Protein AF-A0A7X9HTY6-F1 (afdb_monomer_lite)

Foldseek 3Di:
DDDDDDPQPKAFPDFDLRKTWIAGPNDIDIDFDDALLSRLQRVCVVCVVVVVVVVVVVCVVCVPPDPCPVVVVCVVCVVVDPVSVVSSPVND

Structure (mmCIF, N/CA/C/O backbone):
data_AF-A0A7X9HTY6-F1
#
_entry.id   AF-A0A7X9HTY6-F1
#
loop_
_atom_site.group_PDB
_atom_site.id
_atom_site.type_symbol
_atom_site.label_atom_id
_atom_site.label_alt_id
_atom_site.label_comp_id
_atom_site.label_asym_id
_atom_site.label_entity_id
_atom_site.label_seq_id
_atom_site.pdbx_PDB_ins_code
_atom_site.Cartn_x
_atom_site.Cartn_y
_atom_site.Cartn_z
_atom_site.occupancy
_atom_site.B_iso_or_equiv
_atom_site.auth_seq_id
_atom_site.auth_comp_id
_atom_site.auth_asym_id
_atom_site.auth_atom_id
_atom_site.pdbx_PDB_model_num
ATOM 1 N N . MET A 1 1 ? -12.339 -29.410 31.669 1.00 46.28 1 MET A N 1
ATOM 2 C CA . MET A 1 1 ? -11.679 -28.999 30.414 1.00 46.28 1 MET A CA 1
ATOM 3 C C . MET A 1 1 ? -12.205 -27.607 30.123 1.00 46.28 1 MET A C 1
ATOM 5 O O . MET A 1 1 ? -13.302 -27.462 29.611 1.00 46.28 1 MET A O 1
ATOM 9 N N . ILE A 1 2 ? -11.535 -26.638 30.735 1.00 43.00 2 ILE A N 1
ATOM 10 C CA . ILE A 1 2 ? -12.057 -25.321 31.104 1.00 43.00 2 ILE A CA 1
ATOM 11 C C . ILE A 1 2 ? -11.737 -24.369 29.950 1.00 43.00 2 ILE A C 1
ATOM 13 O O . ILE A 1 2 ? -10.576 -24.275 29.565 1.00 43.00 2 ILE A O 1
ATOM 17 N N . ASP A 1 3 ? -12.769 -23.754 29.377 1.00 45.88 3 ASP A N 1
ATOM 18 C CA . ASP A 1 3 ? -12.738 -22.487 28.635 1.00 45.88 3 ASP A CA 1
ATOM 19 C C . ASP A 1 3 ? -11.497 -22.206 27.768 1.00 45.88 3 ASP A C 1
ATOM 21 O O . ASP A 1 3 ? -10.811 -21.196 27.941 1.00 45.88 3 ASP A O 1
ATOM 25 N N . MET A 1 4 ? -11.217 -23.057 26.774 1.00 43.91 4 MET A N 1
ATOM 26 C CA . MET A 1 4 ? -10.282 -22.669 25.716 1.00 43.91 4 MET A CA 1
ATOM 27 C C . MET A 1 4 ? -10.920 -21.588 24.828 1.00 43.91 4 MET A C 1
ATOM 29 O O . MET A 1 4 ? -11.626 -21.872 23.866 1.00 43.91 4 MET A O 1
ATOM 33 N N . VAL A 1 5 ? -10.572 -20.346 25.172 1.00 50.72 5 VAL A N 1
ATOM 34 C CA . VAL A 1 5 ? -10.392 -19.191 24.281 1.00 50.72 5 VAL A CA 1
ATOM 35 C C . VAL A 1 5 ? -11.675 -18.554 23.725 1.00 50.72 5 VAL A C 1
ATOM 37 O O . VAL A 1 5 ? -12.001 -18.663 22.548 1.00 50.72 5 VAL A O 1
ATOM 40 N N . LYS A 1 6 ? -12.355 -17.759 24.556 1.00 51.47 6 LYS A N 1
ATOM 41 C CA . LYS A 1 6 ? -13.104 -16.579 24.087 1.00 51.47 6 LYS A CA 1
ATOM 42 C C . LYS A 1 6 ? -12.590 -15.346 24.810 1.00 51.47 6 LYS A C 1
ATOM 44 O O . LYS A 1 6 ? -13.223 -14.836 25.725 1.00 51.47 6 LYS A O 1
ATOM 49 N N . ASN A 1 7 ? -11.410 -14.896 24.407 1.00 56.78 7 ASN A N 1
ATOM 50 C CA . ASN A 1 7 ? -10.945 -13.557 24.731 1.00 56.78 7 ASN A CA 1
ATOM 51 C C . ASN A 1 7 ? -10.621 -12.869 23.405 1.00 56.78 7 ASN A C 1
ATOM 53 O O . ASN A 1 7 ? -9.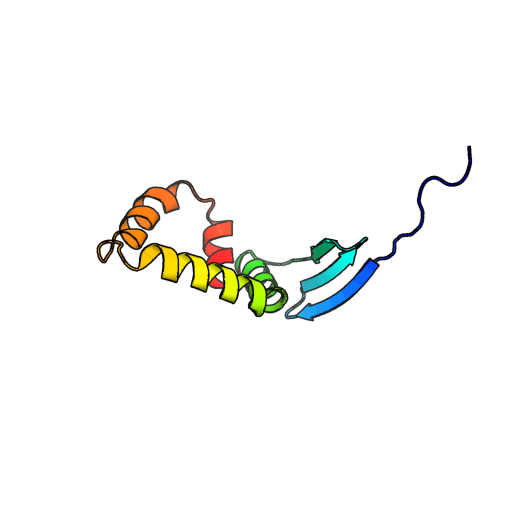463 -12.714 23.029 1.00 56.78 7 ASN A O 1
ATOM 57 N N . ASP A 1 8 ? -11.667 -12.538 22.645 1.00 67.25 8 ASP A N 1
ATOM 58 C CA . ASP A 1 8 ? -11.534 -11.786 21.399 1.00 67.25 8 ASP A CA 1
ATOM 59 C C . ASP A 1 8 ? -11.185 -10.329 21.737 1.00 67.25 8 ASP A C 1
ATOM 61 O O . ASP A 1 8 ? -12.012 -9.424 21.630 1.00 67.25 8 ASP A O 1
ATOM 65 N N . ASN A 1 9 ? -9.945 -10.094 22.173 1.00 83.75 9 ASN A N 1
ATOM 66 C CA . ASN A 1 9 ? -9.368 -8.762 22.340 1.00 83.75 9 ASN A CA 1
ATOM 67 C C . ASN A 1 9 ? -9.098 -8.159 20.956 1.00 83.75 9 ASN A C 1
ATOM 69 O O . ASN A 1 9 ? -7.951 -8.044 20.521 1.00 83.75 9 ASN A O 1
ATOM 73 N N . ILE A 1 10 ? -10.175 -7.826 20.245 1.00 92.00 10 ILE A N 1
ATOM 74 C CA . ILE A 1 10 ? -10.149 -7.149 18.953 1.00 92.00 10 ILE A CA 1
ATOM 75 C C . ILE A 1 10 ? -10.416 -5.669 19.196 1.00 92.00 10 ILE A C 1
ATOM 77 O O . ILE A 1 10 ? -11.494 -5.274 19.644 1.00 92.00 10 ILE A O 1
ATOM 81 N N . LYS A 1 11 ? -9.445 -4.831 18.851 1.00 94.19 11 LYS A N 1
ATOM 82 C CA . LYS A 1 11 ? -9.555 -3.377 18.922 1.00 94.19 11 LYS A CA 1
ATOM 83 C C . LYS A 1 11 ? -9.604 -2.799 17.518 1.00 94.19 11 LYS A C 1
ATOM 85 O O . LYS A 1 11 ? -8.745 -3.089 16.696 1.00 94.19 11 LYS A O 1
ATOM 90 N N . ILE A 1 12 ? -10.572 -1.926 17.252 1.00 95.88 12 ILE A N 1
ATOM 91 C CA . ILE A 1 12 ? -10.550 -1.104 16.038 1.00 95.88 12 ILE A CA 1
ATOM 92 C C . ILE A 1 12 ? -9.503 -0.007 16.227 1.00 95.88 12 ILE A C 1
ATOM 94 O O . ILE A 1 12 ? -9.617 0.808 17.141 1.00 95.88 12 ILE A O 1
ATOM 98 N N . VAL A 1 13 ? -8.497 0.015 15.358 1.00 96.38 13 VAL A N 1
ATOM 99 C CA . VAL A 1 13 ? -7.429 1.021 15.361 1.00 96.38 13 VAL A CA 1
ATOM 100 C C . VAL A 1 13 ? -7.822 2.205 14.485 1.00 96.38 13 VAL A C 1
ATOM 102 O O . VAL A 1 13 ? -7.719 3.352 14.912 1.00 96.38 13 VAL A O 1
ATOM 105 N N . SER A 1 14 ? -8.302 1.946 13.266 1.00 96.69 14 SER A N 1
ATOM 106 C CA . SER A 1 14 ? -8.729 3.000 12.343 1.00 96.69 14 SER A CA 1
ATOM 107 C C . SER A 1 14 ? -9.725 2.488 11.298 1.00 96.69 14 SER A C 1
ATOM 109 O O . SER A 1 14 ? -9.878 1.286 11.074 1.00 96.69 14 SER A O 1
ATOM 111 N N . LYS A 1 15 ? -10.439 3.423 10.663 1.00 97.19 15 LYS A N 1
ATOM 112 C CA . LYS A 1 15 ? -11.318 3.174 9.515 1.00 97.19 15 LYS A CA 1
ATOM 113 C C . LYS A 1 15 ? -11.041 4.229 8.453 1.00 97.19 15 LYS A C 1
ATOM 115 O O . LYS A 1 15 ? -11.059 5.422 8.767 1.00 97.19 15 LYS A O 1
ATOM 120 N N . LYS A 1 16 ? -10.795 3.808 7.214 1.00 95.19 16 LYS A N 1
ATOM 121 C CA . LYS A 1 16 ? -10.510 4.697 6.078 1.00 95.19 16 LYS A CA 1
ATOM 122 C C . LYS A 1 16 ? -11.101 4.106 4.810 1.00 95.19 16 LYS A C 1
ATOM 124 O O . LYS A 1 16 ? -10.956 2.915 4.568 1.00 95.19 16 LYS A O 1
ATOM 129 N N . SER A 1 17 ? -11.778 4.940 4.023 1.00 92.00 17 SER A N 1
ATOM 130 C CA . SER A 1 17 ? -12.213 4.603 2.658 1.00 92.00 17 SER A CA 1
ATOM 131 C C . SER A 1 17 ? -13.005 3.290 2.527 1.00 92.00 17 SER A C 1
ATOM 133 O O . SER A 1 17 ? -12.950 2.632 1.498 1.00 92.00 17 SER A O 1
ATOM 135 N N . GLY A 1 18 ? -13.730 2.887 3.578 1.00 92.62 18 GLY A N 1
ATOM 136 C CA . GLY A 1 18 ? -14.495 1.634 3.621 1.00 92.62 18 GLY A CA 1
ATOM 137 C C . GLY A 1 18 ? -13.756 0.418 4.199 1.00 92.62 18 GLY A C 1
ATOM 138 O O . GLY A 1 18 ? -14.422 -0.571 4.508 1.00 92.62 18 GLY A O 1
ATOM 139 N N . GLY A 1 19 ? -12.440 0.511 4.410 1.00 97.31 19 GLY A N 1
ATOM 140 C CA . GLY A 1 19 ? -11.612 -0.496 5.075 1.00 97.31 19 GLY A CA 1
ATOM 141 C C . GLY A 1 19 ? -11.444 -0.246 6.578 1.00 97.31 19 GLY A C 1
ATOM 142 O O . GLY A 1 19 ? -11.716 0.850 7.090 1.00 97.31 19 GLY A O 1
ATOM 143 N N . VAL A 1 20 ? -10.988 -1.275 7.296 1.00 98.19 20 VAL A N 1
ATOM 144 C CA . VAL A 1 20 ? -10.799 -1.249 8.755 1.00 98.19 20 VAL A CA 1
ATOM 145 C C . VAL A 1 20 ? -9.437 -1.823 9.126 1.00 98.19 20 VAL A C 1
ATOM 147 O O . VAL A 1 20 ? -9.102 -2.920 8.691 1.00 98.19 20 VAL A O 1
ATOM 150 N N . LEU A 1 21 ? -8.690 -1.117 9.975 1.00 97.75 21 LEU A N 1
ATOM 151 C CA . LEU A 1 21 ? -7.519 -1.652 10.663 1.00 97.75 21 LEU A CA 1
ATOM 152 C C . LEU A 1 21 ? -7.914 -2.056 12.083 1.00 97.75 21 LEU A C 1
ATOM 154 O O . LEU A 1 21 ? -8.476 -1.259 12.842 1.00 97.75 21 LEU A O 1
ATOM 158 N N . LEU A 1 22 ? -7.598 -3.293 12.433 1.00 97.06 22 LEU A N 1
ATOM 159 C CA . LEU A 1 22 ? -7.818 -3.909 13.729 1.00 97.06 22 LEU A CA 1
ATOM 160 C C . LEU A 1 22 ? -6.480 -4.281 14.370 1.00 97.06 22 LEU A C 1
ATOM 162 O O . LEU A 1 22 ? -5.487 -4.504 13.681 1.00 97.06 22 LEU A O 1
ATOM 166 N N . GLU A 1 23 ? -6.491 -4.416 15.687 1.00 95.50 23 GLU A N 1
ATOM 167 C CA . GLU A 1 23 ? -5.448 -5.071 16.463 1.00 95.50 23 GLU A CA 1
ATOM 168 C C . GLU A 1 23 ? -6.078 -6.249 17.205 1.00 95.50 23 GLU A C 1
ATOM 170 O O . GLU A 1 23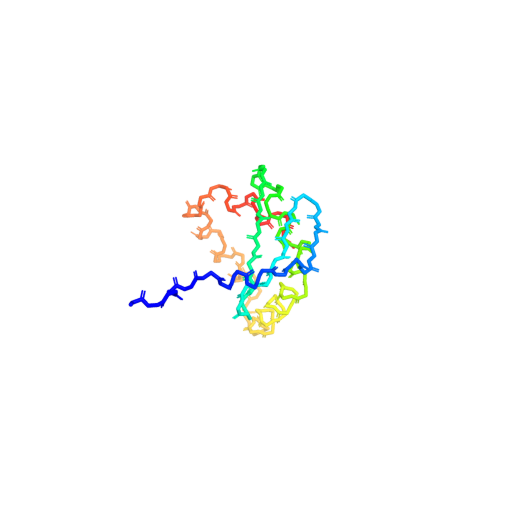 ? -7.072 -6.073 17.913 1.00 95.50 23 GLU A O 1
ATOM 175 N N . LYS A 1 24 ? -5.525 -7.446 17.015 1.00 92.88 24 LYS A N 1
ATOM 176 C CA . LYS A 1 24 ? -5.917 -8.667 17.718 1.00 92.88 24 LYS A CA 1
ATOM 177 C C . LYS A 1 24 ? -4.671 -9.284 18.327 1.00 92.88 24 LYS A C 1
ATOM 179 O O . LYS A 1 24 ? -3.763 -9.656 17.594 1.00 92.88 24 LYS A O 1
ATOM 184 N N . GLU A 1 25 ? -4.624 -9.366 19.656 1.00 91.12 25 GLU A N 1
ATOM 185 C CA . GLU A 1 25 ? -3.510 -10.003 20.387 1.00 91.12 25 GLU A CA 1
ATOM 186 C C . GLU A 1 25 ? -2.129 -9.430 19.992 1.00 91.12 25 GLU A C 1
ATOM 188 O O . GLU A 1 25 ? -1.148 -10.153 19.846 1.00 91.12 25 GLU A O 1
ATOM 193 N N . GLY A 1 26 ? -2.062 -8.109 19.780 1.00 90.44 26 GLY A N 1
ATOM 194 C CA . GLY A 1 26 ? -0.850 -7.399 19.350 1.00 90.44 26 GLY A CA 1
ATOM 195 C C . GLY A 1 26 ? -0.544 -7.483 17.848 1.00 90.44 26 GLY A C 1
ATOM 196 O O . GLY A 1 26 ? 0.413 -6.863 17.387 1.00 90.44 26 GLY A O 1
ATOM 197 N N . GLN A 1 27 ? -1.351 -8.202 17.064 1.00 93.19 27 GLN A N 1
ATOM 198 C CA . GLN A 1 27 ? -1.207 -8.302 15.615 1.00 93.19 27 GLN A CA 1
ATOM 199 C C . GLN A 1 27 ? -2.164 -7.354 14.888 1.00 93.19 27 GLN A C 1
ATOM 201 O O . GLN A 1 27 ? -3.359 -7.304 15.180 1.00 93.19 27 GLN A O 1
ATOM 206 N N . LYS A 1 28 ? -1.644 -6.621 13.898 1.00 93.94 28 LYS A N 1
ATOM 207 C CA . LYS A 1 28 ? -2.454 -5.787 13.004 1.00 93.94 28 LYS A CA 1
ATOM 208 C C . LYS A 1 28 ? -3.186 -6.655 11.980 1.00 93.94 28 LYS A C 1
ATOM 210 O O . LYS A 1 28 ? -2.571 -7.500 11.335 1.00 93.94 28 LYS A O 1
ATOM 215 N N . VAL A 1 29 ? -4.480 -6.408 11.800 1.00 95.81 29 VAL A N 1
ATOM 216 C CA . VAL A 1 29 ? -5.331 -7.080 10.809 1.00 95.81 29 VAL A CA 1
ATOM 217 C C . VAL A 1 29 ? -6.084 -6.019 10.017 1.00 95.81 29 VAL A C 1
ATOM 219 O O . VAL A 1 29 ? -6.775 -5.192 10.606 1.00 95.81 29 VAL A O 1
ATOM 222 N N . ILE A 1 30 ? -5.976 -6.038 8.690 1.00 96.75 30 ILE A N 1
ATOM 223 C CA . ILE A 1 30 ? -6.774 -5.168 7.81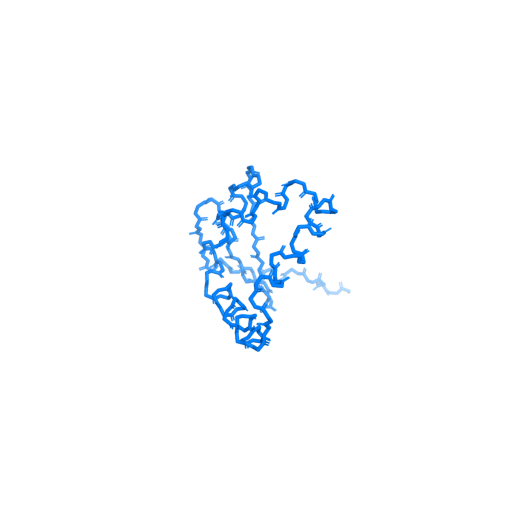8 1.00 96.75 30 ILE A CA 1
ATOM 224 C C . ILE A 1 30 ? -7.930 -5.950 7.202 1.00 96.75 30 ILE A C 1
ATOM 226 O O . ILE A 1 30 ? -7.764 -7.075 6.737 1.00 96.75 30 ILE A O 1
ATOM 230 N N . LEU A 1 31 ? -9.107 -5.337 7.196 1.00 97.69 31 LEU A N 1
ATOM 231 C CA . LEU A 1 31 ? -10.280 -5.822 6.481 1.00 97.69 31 LEU A CA 1
ATOM 232 C C . LEU A 1 31 ? -10.538 -4.870 5.317 1.00 97.69 31 LEU A C 1
ATOM 234 O O . LEU A 1 31 ? -10.848 -3.695 5.534 1.00 97.69 31 LEU A O 1
ATOM 238 N N . LEU A 1 32 ? -10.393 -5.389 4.101 1.00 97.88 32 LEU A N 1
ATOM 239 C CA . LEU A 1 32 ? -10.513 -4.649 2.848 1.00 97.88 32 LEU A CA 1
ATOM 240 C C . LEU A 1 32 ? -11.666 -5.215 2.018 1.00 97.88 32 LEU A C 1
ATOM 242 O O . LEU A 1 32 ? -12.001 -6.397 2.136 1.00 97.88 32 LEU A O 1
ATOM 246 N N . LYS A 1 33 ? -12.284 -4.382 1.183 1.00 97.75 33 LYS A N 1
ATOM 247 C CA . LYS A 1 33 ? -13.386 -4.807 0.309 1.00 97.75 33 LYS A CA 1
ATOM 248 C C . LYS A 1 33 ? -13.519 -3.923 -0.925 1.00 97.75 33 LYS A C 1
ATOM 250 O O . LYS A 1 33 ? -13.099 -2.771 -0.904 1.00 97.75 33 LYS A O 1
ATOM 255 N N . GLY A 1 34 ? -14.224 -4.431 -1.931 1.00 97.25 34 GLY A N 1
ATOM 256 C CA . GLY A 1 34 ? -14.550 -3.698 -3.154 1.00 97.25 34 GLY A CA 1
ATOM 257 C C . GLY A 1 34 ? -13.781 -4.220 -4.361 1.00 97.25 34 GLY A C 1
ATOM 258 O O . GLY A 1 34 ? -13.307 -5.357 -4.367 1.00 97.25 34 GLY A O 1
ATOM 259 N N . SER A 1 35 ? -13.699 -3.388 -5.391 1.00 98.00 35 SER A N 1
ATOM 260 C CA . SER A 1 35 ? -12.855 -3.607 -6.563 1.00 98.00 35 SER A CA 1
ATOM 261 C C . SER A 1 35 ? -11.365 -3.634 -6.188 1.00 98.00 35 SER A C 1
ATOM 263 O O . SER A 1 35 ? -10.984 -3.092 -5.148 1.00 98.00 35 SER A O 1
ATOM 265 N N . PRO A 1 36 ? -10.496 -4.215 -7.033 1.00 98.50 36 PRO A N 1
ATOM 266 C CA . PRO A 1 36 ? -9.055 -4.233 -6.781 1.00 98.50 36 PRO A CA 1
ATOM 267 C C . PRO A 1 36 ? -8.460 -2.844 -6.495 1.00 98.50 36 PRO A C 1
ATOM 269 O O . PRO A 1 36 ? -7.737 -2.669 -5.520 1.00 98.50 36 PRO A O 1
ATOM 272 N N . TYR A 1 37 ? 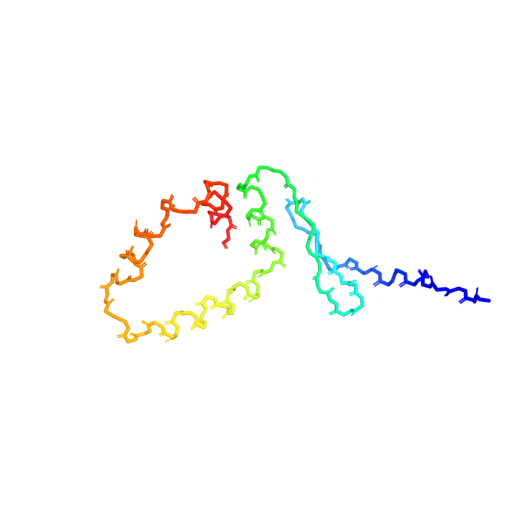-8.848 -1.820 -7.260 1.00 98.12 37 TYR A N 1
ATOM 273 C CA . TYR A 1 37 ? -8.414 -0.447 -6.992 1.00 98.12 37 TYR A CA 1
ATOM 274 C C . TYR A 1 37 ? -8.860 0.056 -5.606 1.00 98.12 37 TYR A C 1
ATOM 276 O O . TYR A 1 37 ? -8.068 0.643 -4.871 1.00 98.12 37 TYR A O 1
ATOM 284 N N . GLU A 1 38 ? -10.113 -0.198 -5.209 1.00 98.31 38 GLU A N 1
ATOM 285 C CA . GLU A 1 38 ? -10.624 0.197 -3.887 1.00 98.31 38 GLU A CA 1
ATOM 286 C C . GLU A 1 38 ? -9.908 -0.536 -2.745 1.00 98.31 38 GLU A C 1
ATOM 288 O O . GLU A 1 38 ? -9.646 0.073 -1.706 1.00 98.31 38 GLU A O 1
ATOM 293 N N . ILE A 1 39 ? -9.566 -1.815 -2.938 1.00 98.06 39 ILE A N 1
ATOM 294 C CA . ILE A 1 39 ? -8.757 -2.603 -1.999 1.00 98.06 39 ILE A CA 1
ATOM 295 C C . ILE A 1 39 ? -7.381 -1.952 -1.831 1.00 98.06 39 ILE A C 1
ATOM 297 O O . ILE A 1 39 ? -6.972 -1.691 -0.697 1.00 98.06 39 ILE A O 1
ATOM 301 N N . GLY A 1 40 ? -6.712 -1.627 -2.940 1.00 97.88 40 GLY A N 1
ATOM 302 C CA . GLY A 1 40 ? -5.440 -0.906 -2.945 1.00 97.88 40 GLY A CA 1
ATOM 303 C C . GLY A 1 40 ? -5.514 0.424 -2.198 1.00 97.88 40 GLY A C 1
ATOM 304 O O . GLY A 1 40 ? -4.744 0.666 -1.272 1.00 97.88 40 GLY A O 1
ATOM 305 N N . TYR A 1 41 ? -6.514 1.247 -2.521 1.00 97.94 41 TYR A N 1
ATOM 306 C CA . TYR A 1 41 ? -6.711 2.558 -1.899 1.00 97.94 41 TYR A CA 1
ATOM 307 C C . TYR A 1 41 ? -6.982 2.473 -0.390 1.00 97.94 41 TYR A C 1
ATOM 309 O O . TYR A 1 41 ? -6.449 3.259 0.398 1.00 97.94 41 TYR A O 1
ATOM 317 N N . GLN A 1 42 ? -7.796 1.506 0.043 1.00 98.12 42 GLN A N 1
ATOM 318 C CA . GLN A 1 42 ? -8.034 1.252 1.467 1.00 98.12 42 GLN A CA 1
ATOM 319 C C . GLN A 1 42 ? -6.749 0.817 2.176 1.00 98.12 42 GLN A C 1
ATOM 321 O O . GLN A 1 42 ? -6.467 1.300 3.273 1.00 98.12 42 GLN A O 1
ATOM 326 N N . HIS A 1 43 ? -5.968 -0.066 1.554 1.00 97.31 43 HIS A N 1
ATOM 327 C CA . HIS A 1 43 ? -4.705 -0.549 2.098 1.00 97.31 43 HIS A CA 1
ATOM 328 C C . HIS A 1 43 ? -3.695 0.597 2.265 1.00 97.31 43 HIS A C 1
ATOM 330 O O . HIS A 1 43 ? -3.207 0.815 3.378 1.00 97.31 43 HIS A O 1
ATOM 336 N N . GLY A 1 44 ? -3.477 1.384 1.207 1.00 96.25 44 GLY A N 1
ATOM 337 C CA . GLY A 1 44 ? -2.596 2.554 1.206 1.00 96.25 44 GLY A CA 1
ATOM 338 C C . GLY A 1 44 ? -2.986 3.579 2.270 1.00 96.25 44 GLY A C 1
ATOM 339 O O . GLY A 1 44 ? -2.147 4.069 3.025 1.00 96.25 44 GLY A O 1
ATOM 340 N N . ALA A 1 45 ? -4.285 3.851 2.409 1.00 96.81 45 ALA A N 1
ATOM 341 C CA . ALA A 1 45 ? -4.786 4.802 3.395 1.00 96.81 45 ALA A CA 1
ATOM 342 C C . ALA A 1 45 ? -4.668 4.311 4.850 1.00 96.81 45 ALA A C 1
ATOM 344 O O . ALA A 1 45 ? -4.462 5.128 5.751 1.00 96.81 45 ALA A O 1
ATOM 345 N N . LEU A 1 46 ? -4.844 3.009 5.105 1.00 97.88 46 LEU A N 1
ATOM 346 C CA . LEU A 1 46 ? -4.793 2.435 6.456 1.00 97.88 46 LEU A CA 1
ATOM 347 C C . LEU A 1 46 ? -3.363 2.229 6.965 1.00 97.88 46 LEU A C 1
ATOM 349 O O . LEU A 1 46 ? -3.153 2.346 8.171 1.00 97.88 46 LEU A O 1
ATOM 353 N N . LEU A 1 47 ? -2.415 1.927 6.070 1.00 96.19 47 LEU A N 1
ATOM 354 C CA . LEU A 1 47 ? -1.013 1.613 6.390 1.00 96.19 47 LEU A CA 1
ATOM 355 C C . LEU A 1 47 ? -0.021 2.605 5.762 1.00 96.19 47 LEU A C 1
ATOM 357 O O . LEU A 1 47 ? 1.109 2.244 5.433 1.00 96.19 47 LEU A O 1
ATOM 361 N N . LYS A 1 48 ? -0.442 3.862 5.576 1.00 94.94 48 LYS A N 1
ATOM 362 C CA . LYS A 1 48 ? 0.360 4.909 4.922 1.00 94.94 48 LYS A CA 1
ATOM 363 C C . LYS A 1 48 ? 1.771 5.020 5.505 1.00 94.94 48 LYS A C 1
ATOM 365 O O . LYS A 1 48 ? 2.739 5.145 4.754 1.00 94.94 48 LYS A O 1
ATOM 370 N N . ASP A 1 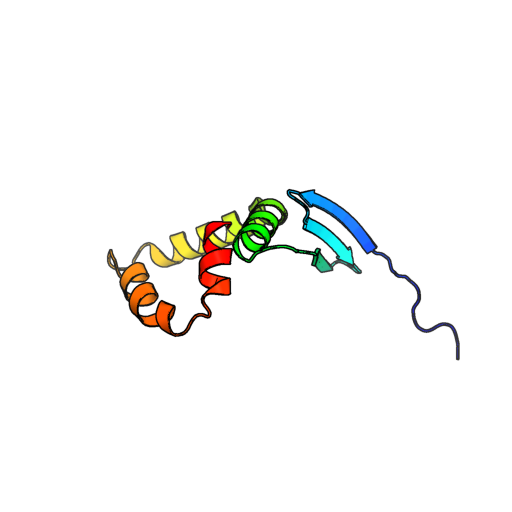49 ? 1.886 4.982 6.829 1.00 95.19 49 ASP A N 1
ATOM 371 C CA . ASP A 1 49 ? 3.160 5.174 7.520 1.00 95.19 49 ASP A CA 1
ATOM 372 C C . ASP A 1 49 ? 4.091 3.970 7.305 1.00 95.19 49 ASP A C 1
ATOM 374 O O . ASP A 1 49 ? 5.273 4.141 6.995 1.00 95.19 49 ASP A O 1
ATOM 378 N N . GLU A 1 50 ? 3.567 2.745 7.395 1.00 94.94 50 GLU A N 1
ATOM 379 C CA . GLU A 1 50 ? 4.323 1.519 7.127 1.00 94.94 50 GLU A CA 1
ATOM 380 C C . GLU A 1 50 ? 4.760 1.407 5.665 1.00 94.94 50 GLU A C 1
ATOM 382 O O . GLU A 1 50 ? 5.915 1.065 5.402 1.00 94.94 50 GLU A O 1
ATOM 387 N N . ILE A 1 51 ? 3.869 1.726 4.722 1.00 94.75 51 ILE A N 1
ATOM 388 C CA . ILE A 1 51 ? 4.171 1.713 3.285 1.00 94.75 51 ILE A CA 1
ATOM 389 C C . ILE A 1 51 ? 5.261 2.736 2.977 1.00 94.75 51 ILE A C 1
ATOM 391 O O . ILE A 1 51 ? 6.263 2.386 2.361 1.00 94.75 51 ILE A O 1
ATOM 395 N N . THR A 1 52 ? 5.131 3.966 3.484 1.00 95.31 52 THR A N 1
ATOM 396 C CA . THR A 1 52 ? 6.157 5.010 3.313 1.00 95.31 52 THR A CA 1
ATOM 397 C C . THR A 1 52 ? 7.512 4.537 3.838 1.00 95.31 52 THR A C 1
ATOM 399 O O . THR A 1 52 ? 8.534 4.704 3.173 1.00 95.31 52 THR A O 1
ATOM 402 N N . LYS A 1 53 ? 7.532 3.889 5.009 1.00 96.62 53 LYS A N 1
ATOM 403 C CA . LYS A 1 53 ? 8.764 3.354 5.595 1.00 96.62 53 LYS A CA 1
ATOM 404 C C . LYS A 1 53 ? 9.404 2.275 4.717 1.00 96.62 53 LYS A C 1
ATOM 406 O O . LYS A 1 53 ? 10.612 2.319 4.506 1.00 96.62 53 LYS A O 1
ATOM 411 N N . ILE A 1 54 ? 8.624 1.317 4.214 1.00 94.38 54 ILE A N 1
ATOM 412 C CA . ILE A 1 54 ? 9.142 0.243 3.350 1.00 94.38 54 ILE A CA 1
ATOM 413 C C . ILE A 1 54 ? 9.644 0.815 2.022 1.00 94.38 54 ILE A C 1
ATOM 415 O O . ILE A 1 54 ? 10.736 0.457 1.586 1.00 94.38 54 ILE A O 1
ATOM 419 N N . THR A 1 55 ? 8.902 1.739 1.413 1.00 91.50 55 THR A N 1
ATOM 420 C CA . THR A 1 55 ? 9.310 2.391 0.163 1.00 91.50 55 THR A CA 1
ATOM 421 C C . THR A 1 55 ? 10.624 3.151 0.328 1.00 91.50 55 THR A C 1
ATOM 423 O O . THR A 1 55 ? 11.490 3.045 -0.538 1.00 91.50 55 THR A O 1
ATOM 426 N N . ASN A 1 56 ? 10.827 3.842 1.454 1.00 94.62 56 ASN A N 1
ATOM 427 C CA . ASN A 1 56 ? 12.100 4.510 1.738 1.00 94.62 56 ASN A CA 1
ATOM 428 C C . ASN A 1 56 ? 13.258 3.513 1.858 1.00 94.62 56 ASN A C 1
ATOM 430 O O . ASN A 1 56 ? 14.310 3.747 1.276 1.00 94.62 56 ASN A O 1
ATOM 434 N N . ILE A 1 57 ? 13.054 2.374 2.530 1.00 95.12 57 ILE A N 1
ATOM 435 C CA . ILE A 1 57 ? 14.075 1.315 2.631 1.00 95.12 57 ILE A CA 1
ATOM 436 C C . ILE A 1 57 ? 14.438 0.774 1.241 1.00 95.12 57 ILE A C 1
ATOM 438 O O . ILE A 1 57 ? 15.614 0.576 0.942 1.00 95.12 57 ILE A O 1
ATOM 442 N N . LEU A 1 58 ? 13.441 0.544 0.380 1.00 89.88 58 LEU A N 1
ATOM 443 C CA . LEU A 1 58 ? 13.674 0.083 -0.991 1.00 89.88 58 LEU A CA 1
ATOM 444 C C . LEU A 1 58 ? 14.417 1.130 -1.824 1.00 89.88 58 LEU A C 1
ATOM 446 O O . LEU A 1 58 ? 15.324 0.778 -2.573 1.00 89.88 58 LEU A O 1
ATOM 450 N N . TYR A 1 59 ? 14.055 2.405 -1.678 1.00 88.50 59 TYR A N 1
ATOM 451 C CA . TYR A 1 59 ? 14.719 3.507 -2.364 1.00 88.50 59 TYR A CA 1
ATOM 452 C C . TYR A 1 59 ? 16.180 3.645 -1.928 1.00 88.50 59 TYR A C 1
ATOM 454 O O . TYR A 1 59 ? 17.065 3.714 -2.776 1.00 88.50 59 TYR A O 1
ATOM 462 N N . GLU A 1 60 ? 16.442 3.624 -0.620 1.00 92.31 60 GLU A N 1
ATOM 463 C CA . GLU A 1 60 ? 17.792 3.646 -0.049 1.00 92.31 60 GLU A CA 1
ATOM 464 C C . GLU A 1 60 ? 18.627 2.456 -0.533 1.00 92.31 60 GLU A C 1
ATOM 466 O O . GLU A 1 60 ? 19.742 2.638 -1.016 1.00 92.31 60 GLU A O 1
ATOM 471 N N . GLY A 1 61 ? 18.064 1.245 -0.499 1.00 90.75 61 GLY A N 1
ATOM 472 C CA . GLY A 1 61 ? 18.735 0.038 -0.988 1.00 90.75 61 GLY A CA 1
ATOM 473 C C . GLY A 1 61 ? 18.986 0.019 -2.500 1.00 90.75 61 GLY A C 1
ATOM 474 O O . GLY A 1 61 ? 19.819 -0.754 -2.970 1.00 90.75 61 GLY A O 1
ATOM 475 N N . ALA A 1 62 ? 18.292 0.865 -3.264 1.00 89.44 62 ALA A N 1
ATOM 476 C CA . ALA A 1 62 ? 18.442 0.987 -4.710 1.00 89.44 62 ALA A CA 1
ATOM 477 C C . ALA A 1 62 ? 19.285 2.200 -5.142 1.00 89.44 62 ALA A C 1
ATOM 479 O O . ALA A 1 62 ? 19.409 2.432 -6.344 1.00 89.44 62 ALA A O 1
ATOM 480 N N . GLN A 1 63 ? 19.876 2.966 -4.214 1.00 89.25 63 GLN A N 1
ATOM 481 C CA . GLN A 1 63 ? 20.618 4.195 -4.545 1.00 89.25 63 GLN A CA 1
ATOM 482 C C . GLN A 1 63 ? 21.789 3.967 -5.508 1.00 89.25 63 GLN A C 1
ATOM 484 O O . GLN A 1 63 ? 22.030 4.796 -6.383 1.00 89.25 63 GLN A O 1
ATOM 489 N N . ASP A 1 64 ? 22.469 2.827 -5.388 1.00 92.00 64 ASP A N 1
ATOM 490 C CA . ASP A 1 64 ? 23.597 2.457 -6.250 1.00 92.00 64 ASP A CA 1
ATOM 491 C C . ASP A 1 64 ? 23.169 1.663 -7.498 1.00 92.00 64 ASP A C 1
ATOM 493 O O . ASP A 1 64 ? 24.004 1.249 -8.311 1.00 92.00 64 ASP A O 1
ATOM 497 N N . ALA A 1 65 ? 21.867 1.408 -7.668 1.00 89.50 65 ALA A N 1
ATOM 498 C CA . ALA A 1 65 ? 21.365 0.706 -8.837 1.00 89.50 65 ALA A CA 1
ATOM 499 C C . ALA A 1 65 ? 21.534 1.571 -10.092 1.00 89.50 65 ALA A C 1
ATOM 501 O O . ALA A 1 65 ? 21.371 2.792 -10.079 1.00 89.50 65 ALA A O 1
ATOM 502 N N . LYS A 1 66 ? 21.816 0.923 -11.227 1.00 92.25 66 LYS A N 1
ATOM 503 C CA . LYS A 1 66 ? 21.847 1.635 -12.506 1.00 92.25 66 LYS A CA 1
ATOM 504 C C . LYS A 1 66 ? 20.457 2.224 -12.792 1.00 92.25 66 LYS A C 1
ATOM 506 O O . LYS A 1 66 ? 19.462 1.511 -12.614 1.00 92.25 66 LYS A O 1
ATOM 511 N N . PRO A 1 67 ? 20.372 3.477 -13.280 1.00 89.19 67 PRO A N 1
ATOM 512 C CA . PRO A 1 67 ? 19.102 4.062 -13.688 1.00 89.19 67 PRO A CA 1
ATOM 513 C C . PRO A 1 67 ? 18.335 3.125 -14.627 1.00 89.19 67 PRO A C 1
ATOM 515 O O . PRO A 1 67 ? 18.914 2.572 -15.559 1.00 89.19 67 PRO A O 1
ATOM 518 N N . GLY A 1 68 ? 17.043 2.933 -14.362 1.00 89.38 68 GLY A N 1
ATOM 519 C CA . GLY A 1 68 ? 16.164 2.080 -15.170 1.00 89.38 68 GLY A CA 1
ATOM 520 C C . GLY A 1 68 ? 16.087 0.609 -14.747 1.00 89.38 68 GLY A C 1
ATOM 521 O O . GLY A 1 68 ? 15.097 -0.035 -15.074 1.00 89.38 68 GLY A O 1
ATOM 522 N N . VAL A 1 69 ? 17.015 0.086 -13.935 1.00 90.81 69 VAL A N 1
ATOM 523 C CA . VAL A 1 69 ? 17.019 -1.348 -13.562 1.00 90.81 69 VAL A CA 1
ATOM 524 C C . VAL A 1 69 ? 15.717 -1.798 -12.892 1.00 90.81 69 VAL A C 1
ATOM 526 O O . VAL A 1 69 ? 15.221 -2.883 -13.180 1.00 90.81 69 VAL A O 1
ATOM 529 N N . LEU A 1 70 ? 15.123 -0.971 -12.026 1.00 89.06 70 LEU A N 1
ATOM 530 C CA . LEU A 1 70 ? 13.841 -1.306 -11.394 1.00 89.06 70 LEU A CA 1
ATOM 531 C C . LEU A 1 70 ? 12.693 -1.397 -12.412 1.00 89.06 70 LEU A C 1
ATOM 533 O O . LEU A 1 70 ? 11.805 -2.233 -12.261 1.00 89.06 70 LEU A O 1
ATOM 537 N N . TYR A 1 71 ? 12.729 -0.571 -13.460 1.00 92.06 71 TYR A N 1
ATOM 538 C CA . TYR A 1 71 ? 11.751 -0.619 -14.543 1.00 92.06 71 TYR A CA 1
ATOM 539 C C . TYR A 1 71 ? 11.941 -1.874 -15.400 1.00 92.06 71 TYR A C 1
ATOM 541 O O . TYR A 1 71 ? 10.970 -2.561 -15.700 1.00 92.06 71 TYR A O 1
ATOM 549 N N . ASP A 1 72 ? 13.185 -2.242 -15.706 1.00 94.75 72 ASP A N 1
ATOM 550 C CA . ASP A 1 72 ? 13.481 -3.467 -16.455 1.00 94.75 72 ASP A CA 1
ATOM 551 C C . ASP A 1 72 ? 13.017 -4.721 -15.703 1.00 94.75 72 ASP A C 1
ATOM 553 O O . ASP A 1 72 ? 12.484 -5.654 -16.309 1.00 94.75 72 ASP A O 1
ATOM 557 N N . ILE A 1 73 ? 13.195 -4.749 -14.377 1.00 92.56 73 ILE A N 1
ATOM 558 C CA . ILE A 1 73 ? 12.682 -5.822 -13.513 1.00 92.56 73 ILE A CA 1
ATOM 559 C C . ILE A 1 73 ? 11.151 -5.851 -13.560 1.00 92.56 73 ILE A C 1
ATOM 561 O O . ILE A 1 73 ? 10.563 -6.924 -13.704 1.00 92.56 73 ILE A O 1
ATOM 565 N N . TRP A 1 74 ? 10.499 -4.689 -13.467 1.00 94.38 74 TRP A N 1
ATOM 566 C CA . TRP A 1 74 ? 9.044 -4.588 -13.558 1.00 94.38 74 TRP A CA 1
ATOM 567 C C . TRP A 1 74 ? 8.504 -5.120 -14.888 1.00 94.38 74 TRP A C 1
ATOM 569 O O . TRP A 1 74 ? 7.587 -5.940 -14.890 1.00 94.38 74 TRP A O 1
ATOM 579 N N . GLU A 1 75 ? 9.089 -4.715 -16.014 1.00 97.12 75 GLU A N 1
ATOM 580 C CA . GLU A 1 75 ? 8.653 -5.148 -17.345 1.00 97.12 75 GLU A CA 1
ATOM 581 C C . GLU A 1 75 ? 8.773 -6.666 -17.534 1.00 97.12 75 GLU A C 1
ATOM 583 O O . GLU A 1 75 ? 7.911 -7.277 -18.169 1.00 97.12 75 GLU A O 1
ATOM 588 N N . GLN A 1 76 ? 9.791 -7.287 -16.934 1.00 96.19 76 GLN A N 1
ATOM 589 C CA . GLN A 1 76 ? 9.966 -8.742 -16.934 1.00 96.19 76 GLN A CA 1
ATOM 590 C C . GLN A 1 76 ? 8.979 -9.458 -16.003 1.00 96.19 76 GLN A C 1
ATOM 592 O O . GLN A 1 76 ? 8.511 -10.548 -16.328 1.00 96.19 76 GLN A O 1
ATOM 597 N N . ALA A 1 77 ? 8.669 -8.870 -14.845 1.00 95.62 77 ALA A N 1
ATOM 598 C CA . ALA A 1 77 ? 7.855 -9.510 -13.815 1.00 95.62 77 ALA A CA 1
ATOM 599 C C . ALA A 1 77 ? 6.344 -9.342 -14.032 1.00 95.62 77 ALA A C 1
ATOM 601 O O . ALA A 1 77 ? 5.579 -10.247 -13.694 1.00 95.62 77 ALA A O 1
ATOM 602 N N . LYS A 1 78 ? 5.894 -8.207 -14.587 1.00 95.56 78 LYS A N 1
ATOM 603 C CA . LYS A 1 78 ? 4.473 -7.811 -14.596 1.00 95.56 78 LYS A CA 1
ATOM 604 C C . LYS A 1 78 ? 3.541 -8.814 -15.278 1.00 95.56 78 LYS A C 1
ATOM 606 O O . LYS A 1 78 ? 2.395 -8.936 -14.869 1.00 95.56 78 LYS A O 1
ATOM 611 N N . SER A 1 79 ? 4.021 -9.568 -16.269 1.00 96.81 79 SER A N 1
ATOM 612 C CA . SER A 1 79 ? 3.223 -10.587 -16.972 1.00 96.81 79 SER A CA 1
ATOM 613 C C . SER A 1 79 ? 2.891 -11.811 -16.110 1.00 96.81 79 SER A C 1
ATOM 615 O O . SER A 1 79 ? 1.939 -12.530 -16.409 1.00 96.81 79 SER A O 1
ATOM 617 N N . PHE A 1 80 ? 3.648 -12.041 -15.034 1.00 97.88 80 PHE A N 1
ATOM 618 C CA . PHE A 1 80 ? 3.418 -13.123 -14.074 1.00 97.88 80 PHE A CA 1
ATOM 619 C C . PHE A 1 80 ? 2.563 -12.683 -12.881 1.00 97.88 80 PHE A C 1
ATOM 621 O O . PHE A 1 80 ? 2.189 -13.510 -12.048 1.00 97.88 80 PHE A O 1
ATOM 628 N N . ILE A 1 81 ? 2.259 -11.389 -12.781 1.00 96.75 81 ILE A N 1
ATOM 629 C CA . ILE A 1 81 ? 1.464 -10.824 -11.699 1.00 96.75 81 ILE A CA 1
ATOM 630 C C . ILE A 1 81 ? -0.004 -10.808 -12.146 1.00 96.75 81 ILE A C 1
ATOM 632 O O . ILE A 1 81 ? -0.326 -10.211 -13.170 1.00 96.75 81 ILE A O 1
ATOM 636 N N . PRO A 1 82 ? -0.924 -11.439 -11.395 1.00 98.12 82 PRO A N 1
ATOM 637 C CA . PRO A 1 82 ? -2.350 -11.339 -11.683 1.00 98.12 82 PRO A CA 1
ATOM 638 C C . PRO A 1 82 ? -2.825 -9.882 -11.757 1.00 98.12 82 PRO A C 1
ATOM 640 O O . PRO A 1 82 ? -2.543 -9.104 -10.847 1.00 98.12 82 PRO A O 1
ATOM 643 N N . GLU A 1 83 ? -3.629 -9.554 -12.773 1.00 97.69 83 GLU A N 1
ATOM 644 C CA . GLU A 1 83 ? -4.098 -8.184 -13.060 1.00 97.69 83 GLU A CA 1
ATOM 645 C C . GLU A 1 83 ? -4.701 -7.476 -11.839 1.00 97.69 83 GLU A C 1
ATOM 647 O O . GLU A 1 83 ? -4.467 -6.293 -11.618 1.00 97.69 83 GLU A O 1
ATOM 652 N N . ARG A 1 84 ? -5.414 -8.213 -10.974 1.00 97.81 84 ARG A N 1
ATOM 653 C CA . ARG A 1 84 ? -5.972 -7.645 -9.736 1.00 97.81 84 AR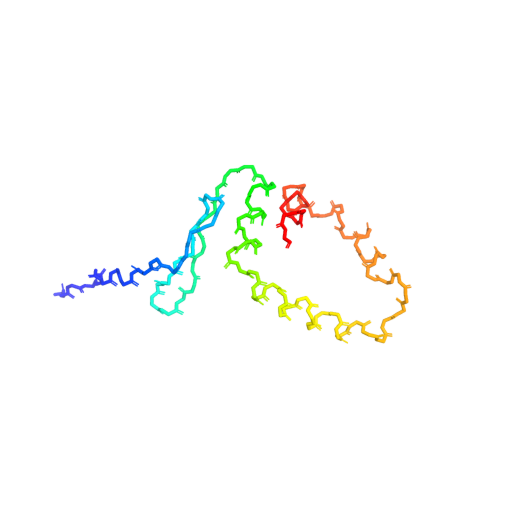G A CA 1
ATOM 654 C C . ARG A 1 84 ? -4.914 -6.950 -8.870 1.00 97.81 84 ARG A C 1
ATOM 656 O O . ARG A 1 84 ? -5.193 -5.901 -8.314 1.00 97.81 84 ARG A O 1
ATOM 663 N N . TYR A 1 85 ? -3.700 -7.494 -8.786 1.00 97.69 85 TYR A N 1
ATOM 664 C CA . TYR A 1 85 ? -2.638 -6.914 -7.968 1.00 97.69 85 TYR A CA 1
ATOM 665 C C . TYR A 1 85 ? -2.006 -5.696 -8.644 1.00 97.69 85 TYR A C 1
ATOM 667 O O . TYR A 1 85 ? -1.581 -4.775 -7.955 1.00 97.69 85 TYR A O 1
ATOM 675 N N . ILE A 1 86 ? -1.993 -5.660 -9.980 1.00 97.44 86 ILE A N 1
ATOM 676 C CA . ILE A 1 86 ? -1.600 -4.474 -10.750 1.00 97.44 86 ILE A CA 1
ATOM 677 C C . ILE A 1 86 ? -2.585 -3.330 -10.487 1.00 97.44 86 ILE A C 1
ATOM 679 O O . ILE A 1 86 ? -2.171 -2.195 -10.264 1.00 97.44 86 ILE A O 1
ATOM 683 N N . GLU A 1 87 ? -3.883 -3.627 -10.459 1.00 98.25 87 GLU A N 1
ATOM 684 C CA . GLU A 1 87 ? -4.917 -2.645 -10.123 1.00 98.25 87 GLU A CA 1
ATOM 685 C C . GLU A 1 87 ? -4.860 -2.202 -8.651 1.00 98.25 87 GLU A C 1
ATOM 687 O O . GLU A 1 87 ? -4.989 -1.010 -8.375 1.00 98.25 87 GLU A O 1
ATOM 692 N N . GLU A 1 88 ? -4.616 -3.121 -7.708 1.00 98.06 88 GLU A N 1
ATOM 693 C CA . GLU A 1 88 ? -4.406 -2.789 -6.287 1.00 98.06 88 GLU A CA 1
ATOM 694 C C . GLU A 1 88 ? -3.200 -1.853 -6.090 1.00 98.06 88 GLU A C 1
ATOM 696 O O . GLU A 1 88 ? -3.291 -0.885 -5.334 1.00 98.06 88 GLU A O 1
ATOM 701 N N . LEU A 1 89 ? -2.090 -2.077 -6.808 1.00 95.62 89 LEU A N 1
ATOM 702 C CA . LEU A 1 89 ? -0.882 -1.243 -6.725 1.00 95.62 89 LEU A CA 1
ATOM 703 C C . LEU A 1 89 ? -1.135 0.232 -7.067 1.00 95.62 89 LEU A C 1
ATOM 705 O O . LEU A 1 89 ? -0.436 1.094 -6.549 1.00 95.62 89 LEU A O 1
ATOM 709 N N . LYS A 1 90 ? -2.141 0.548 -7.894 1.00 95.56 90 LYS A N 1
ATOM 710 C CA . LYS A 1 90 ? -2.488 1.940 -8.245 1.00 95.56 90 LYS A CA 1
ATOM 711 C C . LYS A 1 90 ? -3.082 2.734 -7.076 1.00 95.56 90 LYS A C 1
ATOM 713 O O . LYS A 1 90 ? -3.201 3.955 -7.179 1.00 95.56 90 LYS A O 1
ATOM 718 N N . GLY A 1 91 ? -3.538 2.053 -6.024 1.00 92.62 91 GLY A N 1
ATOM 719 C CA . GLY A 1 91 ? -4.124 2.671 -4.834 1.00 92.62 91 GLY A CA 1
ATOM 720 C C . GLY A 1 91 ? -3.170 2.786 -3.641 1.00 92.62 91 GLY A C 1
ATOM 721 O O . GLY A 1 91 ? -3.551 3.398 -2.642 1.00 92.62 91 GLY A O 1
ATOM 722 N N . LEU A 1 92 ? -1.975 2.194 -3.731 1.00 90.75 92 LEU A N 1
ATOM 723 C CA . LEU A 1 92 ? -0.924 2.276 -2.711 1.00 90.75 92 LEU A CA 1
ATOM 724 C C . LEU A 1 92 ? -0.104 3.562 -2.866 1.00 90.75 92 LEU A C 1
ATOM 726 O O . LEU A 1 92 ? 0.227 4.147 -1.809 1.00 90.75 92 LEU A O 1
#

Secondary structure (DSSP, 8-state):
---------EEEEEEETTEEEEEETTEEEEE--SSHHHHHHHHHHHSHHHHHHHHHHHHHHTTTSPTTHHHHHHHHHGGGS-HHHHHHHTT-

Sequence (92 aa):
MIDMVKNDNIKIVSKKSGGVLLEKEGQKVILLKGSPYEIGYQHGALLKDEITKITNILYEGAQDAKPGVLYDIWEQAKSFIPERYIEELKGL

pLDDT: mean 90.98, std 12.99, range [43.0, 98.5]

Radius of gyration: 17.82 Å; chains: 1; bounding box: 38×34×48 Å